Protein AF-0000000084946661 (afdb_homodimer)

Sequence (156 aa):
MVVEMKTRIKEMRLIKNMTQQQLADLVHVSSRTIISIEKEQYNPSLMLAYRIAEVFDTTIEELCCLKENKELEDQKNAMVVEMKTRIKEMRLIKNMTQQQLADLVHVSSRTIISIEKEQYNPSLMLAYRIAEVFDTTIEELCCLKENKELEDQKNA

Structure (mmCIF, N/CA/C/O backbone):
data_AF-0000000084946661-model_v1
#
loop_
_entity.id
_entity.type
_entity.pdbx_description
1 polymer 'DNA-binding helix-turn-helix protein'
#
loop_
_atom_site.group_PDB
_atom_site.id
_atom_site.type_symbol
_atom_site.label_atom_id
_atom_site.label_alt_id
_atom_site.label_comp_id
_atom_site.label_asym_id
_atom_site.label_entity_id
_atom_site.label_seq_id
_atom_site.pdbx_PDB_ins_code
_atom_site.Cartn_x
_atom_site.Cartn_y
_atom_site.Cartn_z
_atom_site.occupancy
_atom_site.B_iso_or_equiv
_atom_site.auth_seq_id
_atom_site.auth_comp_id
_atom_site.auth_asym_id
_atom_site.auth_atom_id
_atom_site.pdbx_PDB_model_num
ATOM 1 N N . MET A 1 1 ? -16.828 5.168 -8.891 1 40.59 1 MET A N 1
ATOM 2 C CA . MET A 1 1 ? -16.234 4.219 -9.836 1 40.59 1 MET A CA 1
ATOM 3 C C . MET A 1 1 ? -15.062 3.48 -9.211 1 40.59 1 MET A C 1
ATOM 5 O O . MET A 1 1 ? -14.227 4.09 -8.539 1 40.59 1 MET A O 1
ATOM 9 N N . VAL A 1 2 ? -15.25 2.184 -8.914 1 49.59 2 VAL A N 1
ATOM 10 C CA . VAL A 1 2 ? -14.289 1.389 -8.156 1 49.59 2 VAL A CA 1
ATOM 11 C C . VAL A 1 2 ? -12.938 1.38 -8.875 1 49.59 2 VAL A C 1
ATOM 13 O O . VAL A 1 2 ? -12.883 1.199 -10.094 1 49.59 2 VAL A O 1
ATOM 16 N N . VAL A 1 3 ? -12 2.186 -8.531 1 62.16 3 VAL A N 1
ATOM 17 C CA . VAL A 1 3 ? -10.742 2.393 -9.227 1 62.16 3 VAL A CA 1
ATOM 18 C C . VAL A 1 3 ? -10 1.063 -9.359 1 62.16 3 VAL A C 1
ATOM 20 O O . VAL A 1 3 ? -9.742 0.387 -8.359 1 62.16 3 VAL A O 1
ATOM 23 N N . GLU A 1 4 ? -10.172 0.485 -10.531 1 80.5 4 GLU A N 1
ATOM 24 C CA . GLU A 1 4 ? -9.375 -0.661 -10.961 1 80.5 4 GLU A CA 1
ATOM 25 C C . GLU A 1 4 ? -7.883 -0.34 -10.938 1 80.5 4 GLU A C 1
ATOM 27 O O . GLU A 1 4 ? -7.461 0.713 -11.414 1 80.5 4 GLU A O 1
ATOM 32 N N . MET A 1 5 ? -7.117 -1.112 -10.188 1 91.25 5 MET A N 1
ATOM 33 C CA . MET A 1 5 ? -5.684 -0.857 -10.102 1 91.25 5 MET A CA 1
ATOM 34 C C . MET A 1 5 ? -4.898 -1.854 -10.945 1 91.25 5 MET A C 1
ATOM 36 O O . MET A 1 5 ? -5.07 -3.066 -10.805 1 91.25 5 MET A O 1
ATOM 40 N N . LYS A 1 6 ? -4.148 -1.312 -11.883 1 95.12 6 LYS A N 1
ATOM 41 C CA . LYS A 1 6 ? -3.229 -2.139 -12.664 1 95.12 6 LYS A CA 1
ATOM 42 C C . LYS A 1 6 ? -2.1 -2.676 -11.789 1 95.12 6 LYS A C 1
ATOM 44 O O . LYS A 1 6 ? -1.567 -1.957 -10.938 1 95.12 6 LYS A O 1
ATOM 49 N N . THR A 1 7 ? -1.782 -3.936 -12 1 97.81 7 THR A N 1
ATOM 50 C CA . THR A 1 7 ? -0.65 -4.523 -11.297 1 97.81 7 THR A CA 1
ATOM 51 C C . THR A 1 7 ? 0.219 -5.336 -12.25 1 97.81 7 THR A C 1
ATOM 53 O O . THR A 1 7 ? -0.174 -5.594 -13.391 1 97.81 7 THR A O 1
ATOM 56 N N . ARG A 1 8 ? 1.415 -5.695 -11.766 1 98 8 ARG A N 1
ATOM 57 C CA . ARG A 1 8 ? 2.342 -6.527 -12.523 1 98 8 ARG A CA 1
ATOM 58 C C . ARG A 1 8 ? 2.43 -7.93 -11.938 1 98 8 ARG A C 1
ATOM 60 O O . ARG A 1 8 ? 3.396 -8.656 -12.18 1 98 8 ARG A O 1
ATOM 67 N N . ILE A 1 9 ? 1.486 -8.297 -11.219 1 98.56 9 ILE A N 1
ATOM 68 C CA . ILE A 1 9 ? 1.523 -9.547 -10.461 1 98.56 9 ILE A CA 1
ATOM 69 C C . ILE A 1 9 ? 1.59 -10.727 -11.422 1 98.56 9 ILE A C 1
ATOM 71 O O . ILE A 1 9 ? 2.424 -11.625 -11.266 1 98.56 9 ILE A O 1
ATOM 75 N N . LYS A 1 10 ? 0.768 -10.719 -12.43 1 98.38 10 LYS A N 1
ATOM 76 C CA . LYS A 1 10 ? 0.747 -11.82 -13.383 1 98.38 10 LYS A CA 1
ATOM 77 C C . LYS A 1 10 ? 2.102 -11.977 -14.07 1 98.38 10 LYS A C 1
ATOM 79 O O . LYS A 1 10 ? 2.65 -13.086 -14.125 1 98.38 10 LYS A O 1
ATOM 84 N N . GLU A 1 11 ? 2.545 -10.914 -14.547 1 98.44 11 GLU A N 1
ATOM 85 C CA . GLU A 1 11 ? 3.828 -10.906 -15.242 1 98.44 11 GLU A CA 1
ATOM 86 C C . GLU A 1 11 ? 4.941 -11.438 -14.344 1 98.44 11 GLU A C 1
ATOM 88 O O . GLU A 1 11 ? 5.723 -12.297 -14.766 1 98.44 11 GLU A O 1
ATOM 93 N N . MET A 1 12 ? 5.062 -11 -13.148 1 98.44 12 MET A N 1
ATOM 94 C CA . MET A 1 12 ? 6.121 -11.375 -12.219 1 98.44 12 MET A CA 1
ATOM 95 C C . MET A 1 12 ? 5.961 -12.82 -11.766 1 98.44 12 MET A C 1
ATOM 97 O O . MET A 1 12 ? 6.953 -13.531 -11.578 1 98.44 12 MET A O 1
ATOM 101 N N . ARG A 1 13 ? 4.727 -13.109 -11.562 1 98.56 13 ARG A N 1
ATOM 102 C CA . ARG A 1 13 ? 4.434 -14.492 -11.188 1 98.56 13 ARG A CA 1
ATOM 103 C C . ARG A 1 13 ? 4.906 -15.461 -12.266 1 98.56 13 ARG A C 1
ATOM 105 O O . ARG A 1 13 ? 5.539 -16.469 -11.969 1 98.56 13 ARG A O 1
ATOM 112 N N . LEU A 1 14 ? 4.637 -15.172 -13.492 1 98.38 14 LEU A N 1
ATOM 113 C CA . LEU A 1 14 ? 5.008 -16.016 -14.625 1 98.38 14 LEU A CA 1
ATOM 114 C C . LEU A 1 14 ? 6.523 -16.062 -14.797 1 98.38 14 LEU A C 1
ATOM 116 O O . LEU A 1 14 ? 7.086 -17.109 -15.125 1 98.38 14 LEU A O 1
ATOM 120 N N . ILE A 1 15 ? 7.219 -15.016 -14.594 1 97.94 15 ILE A N 1
ATOM 121 C CA . ILE A 1 15 ? 8.672 -14.945 -14.672 1 97.94 15 ILE A CA 1
ATOM 122 C C . ILE A 1 15 ? 9.297 -15.906 -13.672 1 97.94 15 ILE A C 1
ATOM 124 O O . ILE A 1 15 ? 10.32 -16.531 -13.953 1 97.94 15 ILE A O 1
ATOM 128 N N . LYS A 1 16 ? 8.68 -16.047 -12.547 1 97.69 16 LYS A N 1
ATOM 129 C CA . LYS A 1 16 ? 9.164 -16.938 -11.5 1 97.69 16 LYS A CA 1
ATOM 130 C C . LYS A 1 16 ? 8.594 -18.344 -11.68 1 97.69 16 LYS A C 1
ATOM 132 O O . LYS A 1 16 ? 8.758 -19.203 -10.805 1 97.69 16 LYS A O 1
ATOM 137 N N . ASN A 1 17 ? 7.816 -18.531 -12.703 1 98.19 17 ASN A N 1
ATOM 138 C CA . ASN A 1 17 ? 7.227 -19.812 -13.055 1 98.19 17 ASN A CA 1
ATOM 139 C C . ASN A 1 17 ? 6.289 -20.328 -11.969 1 98.19 17 ASN A C 1
ATOM 141 O O . ASN A 1 17 ? 6.316 -21.5 -11.617 1 98.19 17 ASN A O 1
ATOM 145 N N . MET A 1 18 ? 5.523 -19.469 -11.445 1 98.31 18 MET A N 1
ATOM 146 C CA . MET A 1 18 ? 4.555 -19.828 -10.414 1 98.31 18 MET A CA 1
ATOM 147 C C . MET A 1 18 ? 3.139 -19.844 -10.977 1 98.31 18 MET A C 1
ATOM 149 O O . MET A 1 18 ? 2.799 -19.031 -11.836 1 98.31 18 MET A O 1
ATOM 153 N N . THR A 1 19 ? 2.357 -20.766 -10.391 1 98.62 19 THR A N 1
ATOM 154 C CA . THR A 1 19 ? 0.921 -20.703 -10.633 1 98.62 19 THR A CA 1
ATOM 155 C C . THR A 1 19 ? 0.247 -19.719 -9.688 1 98.62 19 THR A C 1
ATOM 157 O O . THR A 1 19 ? 0.874 -19.219 -8.75 1 98.62 19 THR A O 1
ATOM 160 N N . GLN A 1 20 ? -0.954 -19.453 -10.016 1 98.69 20 GLN A N 1
ATOM 161 C CA . GLN A 1 20 ? -1.716 -18.578 -9.125 1 98.69 20 GLN A CA 1
ATOM 162 C C . GLN A 1 20 ? -1.865 -19.203 -7.742 1 98.69 20 GLN A C 1
ATOM 164 O O . GLN A 1 20 ? -1.812 -18.5 -6.73 1 98.69 20 GLN A O 1
ATOM 169 N N . GLN A 1 21 ? -2.074 -20.5 -7.68 1 98.75 21 GLN A N 1
ATOM 170 C CA . GLN A 1 21 ? -2.213 -21.219 -6.41 1 98.75 21 GLN A CA 1
ATOM 171 C C . GLN A 1 21 ? -0.918 -21.156 -5.605 1 98.75 21 GLN A C 1
ATOM 173 O O . GLN A 1 21 ? -0.946 -20.953 -4.391 1 98.75 21 GLN A O 1
ATOM 178 N N . GLN A 1 22 ? 0.138 -21.375 -6.285 1 98.75 22 GLN A N 1
ATOM 179 C CA . GLN A 1 22 ? 1.429 -21.328 -5.605 1 98.75 22 GLN A CA 1
ATOM 180 C C . GLN A 1 22 ? 1.677 -19.969 -4.973 1 98.75 22 GLN A C 1
ATOM 182 O O . GLN A 1 22 ? 2.125 -19.875 -3.826 1 98.75 22 GLN A O 1
ATOM 187 N N . LEU A 1 23 ? 1.446 -18.922 -5.707 1 98.81 23 LEU A N 1
ATOM 188 C CA . LEU A 1 23 ? 1.589 -17.578 -5.164 1 98.81 23 LEU A CA 1
ATOM 189 C C . LEU A 1 23 ? 0.635 -17.359 -3.994 1 98.81 23 LEU A C 1
ATOM 191 O O . LEU A 1 23 ? 1.026 -16.812 -2.961 1 98.81 23 LEU A O 1
ATOM 195 N N . ALA A 1 24 ? -0.593 -17.734 -4.172 1 98.75 24 ALA A N 1
ATOM 196 C CA . ALA A 1 24 ? -1.614 -17.594 -3.139 1 98.75 24 ALA A CA 1
ATOM 197 C C . ALA A 1 24 ? -1.174 -18.266 -1.837 1 98.75 24 ALA A C 1
ATOM 199 O O . ALA A 1 24 ? -1.326 -17.688 -0.757 1 98.75 24 ALA A O 1
ATOM 200 N N . ASP A 1 25 ? -0.619 -19.422 -1.972 1 98.44 25 ASP A N 1
ATOM 201 C CA . ASP A 1 25 ? -0.143 -20.172 -0.812 1 98.44 25 ASP A CA 1
ATOM 202 C C . ASP A 1 25 ? 0.975 -19.422 -0.094 1 98.44 25 ASP A C 1
ATOM 204 O O . ASP A 1 25 ? 1.02 -19.391 1.138 1 98.44 25 ASP A O 1
ATOM 208 N N . LEU A 1 26 ? 1.806 -18.828 -0.825 1 97.75 26 LEU A N 1
ATOM 209 C CA . LEU A 1 26 ? 2.955 -18.125 -0.265 1 97.75 26 LEU A CA 1
ATOM 210 C C . LEU A 1 26 ? 2.508 -16.906 0.541 1 97.75 26 LEU A C 1
ATOM 212 O O . LEU A 1 26 ? 3.166 -16.531 1.511 1 97.75 26 LEU A O 1
ATOM 216 N N . VAL A 1 27 ? 1.441 -16.328 0.112 1 97.69 27 VAL A N 1
ATOM 217 C CA . VAL A 1 27 ? 1.038 -15.094 0.771 1 97.69 27 VAL A CA 1
ATOM 218 C C . VAL A 1 27 ? -0.232 -15.328 1.584 1 97.69 27 VAL A C 1
ATOM 220 O O . VAL A 1 27 ? -0.893 -14.375 2.008 1 97.69 27 VAL A O 1
ATOM 223 N N . HIS A 1 28 ? -0.71 -16.531 1.711 1 96.19 28 HIS A N 1
ATOM 224 C CA . HIS A 1 28 ? -1.749 -17 2.619 1 96.19 28 HIS A CA 1
ATOM 225 C C . HIS A 1 28 ? -3.113 -16.438 2.234 1 96.19 28 HIS A C 1
ATOM 227 O O . HIS A 1 28 ? -3.838 -15.906 3.084 1 96.19 28 HIS A O 1
ATOM 233 N N . VAL A 1 29 ? -3.396 -16.516 1.04 1 97.69 29 VAL A N 1
ATOM 234 C CA . VAL A 1 29 ? -4.73 -16.172 0.554 1 97.69 29 VAL A CA 1
ATOM 235 C C . VAL A 1 29 ? -5.23 -17.266 -0.395 1 97.69 29 VAL A C 1
ATOM 237 O O . VAL A 1 29 ? -4.52 -18.234 -0.663 1 97.69 29 VAL A O 1
ATOM 240 N N . SER A 1 30 ? -6.449 -17.031 -0.796 1 98.25 30 SER A N 1
ATOM 241 C CA . SER A 1 30 ? -6.996 -17.969 -1.778 1 98.25 30 SER A CA 1
ATOM 242 C C . SER A 1 30 ? -6.504 -17.641 -3.184 1 98.25 30 SER A C 1
ATOM 244 O O . SER A 1 30 ? -6.195 -16.484 -3.488 1 98.25 30 SER A O 1
ATOM 246 N N . SER A 1 31 ? -6.406 -18.688 -4.023 1 98.38 31 SER A N 1
ATOM 247 C CA . SER A 1 31 ? -6.051 -18.453 -5.422 1 98.38 31 SER A CA 1
ATOM 248 C C . SER A 1 31 ? -7.004 -17.469 -6.082 1 98.38 31 SER A C 1
ATOM 250 O O . SER A 1 31 ? -6.598 -16.688 -6.941 1 98.38 31 SER A O 1
ATOM 252 N N . ARG A 1 32 ? -8.203 -17.484 -5.648 1 98.44 32 ARG A N 1
ATOM 253 C CA . ARG A 1 32 ? -9.203 -16.578 -6.195 1 98.44 32 ARG A CA 1
ATOM 254 C C . ARG A 1 32 ? -8.812 -15.125 -5.953 1 98.44 32 ARG A C 1
ATOM 256 O O . ARG A 1 32 ? -9.031 -14.266 -6.809 1 98.44 32 ARG A O 1
ATOM 263 N N . THR A 1 33 ? -8.297 -14.844 -4.855 1 97.94 33 THR A N 1
ATOM 264 C CA . THR A 1 33 ? -7.84 -13.5 -4.523 1 97.94 33 THR A CA 1
ATOM 265 C C . THR A 1 33 ? -6.777 -13.031 -5.516 1 97.94 33 THR A C 1
ATOM 267 O O . THR A 1 33 ? -6.855 -11.914 -6.039 1 97.94 33 THR A O 1
ATOM 270 N N . ILE A 1 34 ? -5.809 -13.898 -5.805 1 98.5 34 ILE A N 1
ATOM 271 C CA . ILE A 1 34 ? -4.75 -13.586 -6.754 1 98.5 34 ILE A CA 1
ATOM 272 C C . ILE A 1 34 ? -5.348 -13.367 -8.141 1 98.5 34 ILE A C 1
ATOM 274 O O . ILE A 1 34 ? -5.016 -12.391 -8.82 1 98.5 34 ILE A O 1
ATOM 278 N N . ILE A 1 35 ? -6.262 -14.242 -8.492 1 98.25 35 ILE A N 1
ATOM 279 C CA . ILE A 1 35 ? -6.918 -14.156 -9.789 1 98.25 35 ILE A CA 1
ATOM 280 C C . ILE A 1 35 ? -7.652 -12.828 -9.922 1 98.25 35 ILE A C 1
ATOM 282 O O . ILE A 1 35 ? -7.496 -12.117 -10.914 1 98.25 35 ILE A O 1
ATOM 286 N N . SER A 1 36 ? -8.406 -12.508 -8.93 1 97.5 36 SER A N 1
ATOM 287 C CA . SER A 1 36 ? -9.203 -11.289 -8.945 1 97.5 36 SER A CA 1
ATOM 288 C C . SER A 1 36 ? -8.32 -10.047 -9.047 1 97.5 36 SER A C 1
ATOM 290 O O . SER A 1 36 ? -8.664 -9.086 -9.734 1 97.5 36 SER A O 1
ATOM 292 N N . ILE A 1 37 ? -7.234 -10.016 -8.422 1 97.25 37 ILE A N 1
ATOM 293 C CA . ILE A 1 37 ? -6.305 -8.891 -8.461 1 97.25 37 ILE A CA 1
ATOM 294 C C . ILE A 1 37 ? -5.664 -8.789 -9.844 1 97.25 37 ILE A C 1
ATOM 296 O O . ILE A 1 37 ? -5.578 -7.703 -10.414 1 97.25 37 ILE A O 1
ATOM 300 N N . GLU A 1 38 ? -5.289 -9.945 -10.398 1 97.69 38 GLU A N 1
ATOM 301 C CA . GLU A 1 38 ? -4.652 -9.977 -11.711 1 97.69 38 GLU A CA 1
ATOM 302 C C . GLU A 1 38 ? -5.617 -9.523 -12.805 1 97.69 38 GLU A C 1
ATOM 304 O O . GLU A 1 38 ? -5.199 -8.969 -13.82 1 97.69 38 GLU A O 1
ATOM 309 N N . LYS A 1 39 ? -6.836 -9.703 -12.523 1 96.19 39 LYS A N 1
ATOM 310 C CA . LYS A 1 39 ? -7.867 -9.32 -13.477 1 96.19 39 LYS A CA 1
ATOM 311 C C . LYS A 1 39 ? -8.391 -7.914 -13.195 1 96.19 39 LYS A C 1
ATOM 313 O O . LYS A 1 39 ? -9.367 -7.473 -13.805 1 96.19 39 LYS A O 1
ATOM 318 N N . GLU A 1 40 ? -7.875 -7.25 -12.242 1 94.19 40 GLU A N 1
ATOM 319 C CA . GLU A 1 40 ? -8.242 -5.887 -11.867 1 94.19 40 GLU A CA 1
ATOM 320 C C . GLU A 1 40 ? -9.688 -5.82 -11.375 1 94.19 40 GLU A C 1
ATOM 322 O O . GLU A 1 40 ? -10.375 -4.828 -11.609 1 94.19 40 GLU A O 1
ATOM 327 N N . GLN A 1 41 ? -10.047 -6.871 -10.75 1 93.88 41 GLN A N 1
ATOM 328 C CA . GLN A 1 41 ? -11.391 -6.926 -10.18 1 93.88 41 GLN A CA 1
ATOM 329 C C . GLN A 1 41 ? -11.383 -6.535 -8.711 1 93.88 41 GLN A C 1
ATOM 331 O O . GLN A 1 41 ? -12.422 -6.172 -8.148 1 93.88 41 GLN A O 1
ATOM 336 N N . TYR A 1 42 ? -10.211 -6.645 -8.086 1 91.94 42 TYR A N 1
ATOM 337 C CA . TYR A 1 42 ? -9.969 -6.301 -6.691 1 91.94 42 TYR A CA 1
ATOM 338 C C . TYR A 1 42 ? -8.625 -5.613 -6.52 1 91.94 42 TYR A C 1
ATOM 340 O O . TYR A 1 42 ? -7.637 -6 -7.152 1 91.94 42 TYR A O 1
ATOM 348 N N . ASN A 1 43 ? -8.695 -4.637 -5.723 1 93.94 43 ASN A N 1
ATOM 349 C CA . ASN A 1 43 ? -7.418 -4.016 -5.371 1 93.94 43 ASN A CA 1
ATOM 350 C C . ASN A 1 43 ? -6.801 -4.668 -4.137 1 93.94 43 ASN A C 1
ATOM 352 O O . ASN A 1 43 ? -7.5 -4.934 -3.154 1 93.94 43 ASN A O 1
ATOM 356 N N . PRO A 1 44 ? -5.555 -4.922 -4.23 1 96.38 44 PRO A N 1
ATOM 357 C CA . PRO A 1 44 ? -4.953 -5.473 -3.016 1 96.38 44 PRO A CA 1
ATOM 358 C C . PRO A 1 44 ? -4.918 -4.473 -1.864 1 96.38 44 PRO A C 1
ATOM 360 O O . PRO A 1 44 ? -4.805 -3.266 -2.096 1 96.38 44 PRO A O 1
ATOM 363 N N . SER A 1 45 ? -5.059 -5.047 -0.688 1 93.62 45 SER A N 1
ATOM 364 C CA . SER A 1 45 ? -4.77 -4.227 0.483 1 93.62 45 SER A CA 1
ATOM 365 C C . SER A 1 45 ? -3.289 -3.867 0.558 1 93.62 45 SER A C 1
ATOM 367 O O . SER A 1 45 ? -2.471 -4.438 -0.166 1 93.62 45 SER A O 1
ATOM 369 N N . LEU A 1 46 ? -3.006 -2.961 1.4 1 95.94 46 LEU A N 1
ATOM 370 C CA . LEU A 1 46 ? -1.624 -2.541 1.605 1 95.94 46 LEU A CA 1
ATOM 371 C C . LEU A 1 46 ? -0.759 -3.715 2.051 1 95.94 46 LEU A C 1
ATOM 373 O O . LEU A 1 46 ? 0.328 -3.932 1.51 1 95.94 46 LEU A O 1
ATOM 377 N N . MET A 1 47 ? -1.221 -4.488 2.969 1 95.69 47 MET A N 1
ATOM 378 C CA . MET A 1 47 ? -0.429 -5.582 3.523 1 95.69 47 MET A CA 1
ATOM 379 C C . MET A 1 47 ? -0.273 -6.711 2.51 1 95.69 47 MET A C 1
ATOM 381 O O . MET A 1 47 ? 0.799 -7.309 2.398 1 95.69 47 MET A O 1
ATOM 385 N N . LEU A 1 48 ? -1.338 -6.992 1.811 1 96.69 48 LEU A N 1
ATOM 386 C CA . LEU A 1 48 ? -1.236 -8.039 0.8 1 96.69 48 LEU A CA 1
ATOM 387 C C . LEU A 1 48 ? -0.262 -7.641 -0.302 1 96.69 48 LEU A C 1
ATOM 389 O O . LEU A 1 48 ? 0.567 -8.445 -0.728 1 96.69 48 LEU A O 1
ATOM 393 N N . ALA A 1 49 ? -0.388 -6.402 -0.713 1 97.94 49 ALA A N 1
ATOM 394 C CA . ALA A 1 49 ? 0.549 -5.883 -1.706 1 97.94 49 ALA A CA 1
ATOM 395 C C . ALA A 1 49 ? 1.99 -6.016 -1.223 1 97.94 49 ALA A C 1
ATOM 397 O O . ALA A 1 49 ? 2.879 -6.391 -1.994 1 97.94 49 ALA A O 1
ATOM 398 N N . TYR A 1 50 ? 2.156 -5.781 -0.025 1 98.06 50 TYR A N 1
ATOM 399 C CA . TYR A 1 50 ? 3.498 -5.867 0.542 1 98.06 50 TYR A CA 1
ATOM 400 C C . TYR A 1 50 ? 3.998 -7.305 0.546 1 98.06 50 TYR A C 1
ATOM 402 O O . TYR A 1 50 ? 5.141 -7.574 0.161 1 98.06 50 TYR A O 1
ATOM 410 N N . ARG A 1 51 ? 3.205 -8.211 0.968 1 98.06 51 ARG A N 1
ATOM 411 C CA . ARG A 1 51 ? 3.584 -9.617 0.995 1 98.06 51 ARG A CA 1
ATOM 412 C C . ARG A 1 51 ? 3.947 -10.117 -0.401 1 98.06 51 ARG A C 1
ATOM 414 O O . ARG A 1 51 ? 4.938 -10.828 -0.574 1 98.06 51 ARG A O 1
ATOM 421 N N . ILE A 1 52 ? 3.129 -9.703 -1.361 1 98.56 52 ILE A N 1
ATOM 422 C CA . ILE A 1 52 ? 3.387 -10.133 -2.732 1 98.56 52 ILE A CA 1
ATOM 423 C C . ILE A 1 52 ? 4.68 -9.5 -3.238 1 98.56 52 ILE A C 1
ATOM 425 O O . ILE A 1 52 ? 5.488 -10.156 -3.895 1 98.56 52 ILE A O 1
ATOM 429 N N . ALA A 1 53 ? 4.867 -8.258 -2.947 1 98.5 53 ALA A N 1
ATOM 430 C CA . ALA A 1 53 ? 6.09 -7.559 -3.348 1 98.5 53 ALA A CA 1
ATOM 431 C C . ALA A 1 53 ? 7.328 -8.266 -2.814 1 98.5 53 ALA A C 1
ATOM 433 O O . ALA A 1 53 ? 8.336 -8.375 -3.514 1 98.5 53 ALA A O 1
ATOM 434 N N . GLU A 1 54 ? 7.273 -8.734 -1.645 1 97.75 54 GLU A N 1
ATOM 435 C CA . GLU A 1 54 ? 8.391 -9.445 -1.04 1 97.75 54 GLU A CA 1
ATOM 436 C C . GLU A 1 54 ? 8.695 -10.734 -1.798 1 97.75 54 GLU A C 1
ATOM 438 O O . GLU A 1 54 ? 9.859 -11.086 -1.998 1 97.75 54 GLU A O 1
ATOM 443 N N . VAL A 1 55 ? 7.652 -11.406 -2.152 1 98.25 55 VAL A N 1
ATOM 444 C CA . VAL A 1 55 ? 7.82 -12.656 -2.887 1 98.25 55 VAL A CA 1
ATOM 445 C C . VAL A 1 55 ? 8.617 -12.398 -4.16 1 98.25 55 VAL A C 1
ATOM 447 O O . VAL A 1 55 ? 9.461 -13.219 -4.547 1 98.25 55 VAL A O 1
ATOM 450 N N . PHE A 1 56 ? 8.383 -11.25 -4.758 1 98.31 56 PHE A N 1
ATOM 451 C CA . PHE A 1 56 ? 9 -10.961 -6.047 1 98.31 56 PHE A CA 1
ATOM 452 C C . PHE A 1 56 ? 10.203 -10.047 -5.883 1 98.31 56 PHE A C 1
ATOM 454 O O . PHE A 1 56 ? 10.797 -9.602 -6.867 1 98.31 56 PHE A O 1
ATOM 461 N N . ASP A 1 57 ? 10.594 -9.719 -4.684 1 97.31 57 ASP A N 1
ATOM 462 C CA . ASP A 1 57 ? 11.727 -8.859 -4.367 1 97.31 57 ASP A CA 1
ATOM 463 C C . ASP A 1 57 ? 11.609 -7.512 -5.074 1 97.31 57 ASP A C 1
ATOM 465 O O . ASP A 1 57 ? 12.531 -7.094 -5.777 1 97.31 57 ASP A O 1
ATOM 469 N N . THR A 1 58 ? 10.516 -6.836 -4.945 1 97.12 58 THR A N 1
ATOM 470 C CA . THR A 1 58 ? 10.227 -5.543 -5.559 1 97.12 58 THR A CA 1
ATOM 471 C C . THR A 1 58 ? 9.484 -4.637 -4.582 1 97.12 58 THR A C 1
ATOM 473 O O . THR A 1 58 ? 9.297 -4.992 -3.418 1 97.12 58 THR A O 1
ATOM 476 N N . THR A 1 59 ? 9.195 -3.428 -4.988 1 96.56 59 THR A N 1
ATOM 477 C CA . THR A 1 59 ? 8.453 -2.484 -4.156 1 96.56 59 THR A CA 1
ATOM 478 C C . THR A 1 59 ? 6.965 -2.508 -4.504 1 96.56 59 THR A C 1
ATOM 480 O O . THR A 1 59 ? 6.582 -2.971 -5.582 1 96.56 59 THR A O 1
ATOM 483 N N . ILE A 1 60 ? 6.156 -2.053 -3.578 1 97.62 60 ILE A N 1
ATOM 484 C CA . ILE A 1 60 ? 4.727 -1.935 -3.848 1 97.62 60 ILE A CA 1
ATOM 485 C C . ILE A 1 60 ? 4.504 -1.019 -5.051 1 97.62 60 ILE A C 1
ATOM 487 O O . ILE A 1 60 ? 3.629 -1.275 -5.879 1 97.62 60 ILE A O 1
ATOM 491 N N . GLU A 1 61 ? 5.27 0.026 -5.102 1 96.62 61 GLU A N 1
ATOM 492 C CA . GLU A 1 61 ? 5.145 1.005 -6.176 1 96.62 61 GLU A CA 1
ATOM 493 C C . GLU A 1 61 ? 5.297 0.346 -7.543 1 96.62 61 GLU A C 1
ATOM 495 O O . GLU A 1 61 ? 4.516 0.614 -8.461 1 96.62 61 GLU A O 1
ATOM 500 N N . GLU A 1 62 ? 6.277 -0.48 -7.668 1 96.31 62 GLU A N 1
ATOM 501 C CA . GLU A 1 62 ? 6.543 -1.183 -8.922 1 96.31 62 GLU A CA 1
ATOM 502 C C . GLU A 1 62 ? 5.496 -2.266 -9.172 1 96.31 62 GLU A C 1
ATOM 504 O O . GLU A 1 62 ? 4.977 -2.381 -10.289 1 96.31 62 GLU A O 1
ATOM 509 N N . LEU A 1 63 ? 5.16 -3.02 -8.195 1 98 63 LEU A N 1
ATOM 510 C CA . LEU A 1 63 ? 4.223 -4.133 -8.297 1 98 63 LEU A CA 1
ATOM 511 C C . LEU A 1 63 ? 2.838 -3.641 -8.703 1 98 63 LEU A C 1
ATOM 513 O O . LEU A 1 63 ? 2.164 -4.27 -9.523 1 98 63 LEU A O 1
ATOM 517 N N . CYS A 1 64 ? 2.479 -2.459 -8.141 1 97.81 64 CYS A N 1
ATOM 518 C CA . CYS A 1 64 ? 1.112 -1.974 -8.312 1 97.81 64 CYS A CA 1
ATOM 519 C C . CYS A 1 64 ? 1.073 -0.761 -9.234 1 97.81 64 CYS A C 1
ATOM 521 O O . CYS A 1 64 ? 0.081 -0.031 -9.266 1 97.81 64 CYS A O 1
ATOM 523 N N . CYS A 1 65 ? 2.092 -0.523 -9.867 1 96.81 65 CYS A N 1
ATOM 524 C CA . CYS A 1 65 ? 2.119 0.572 -10.828 1 96.81 65 CYS A CA 1
ATOM 525 C C . CYS A 1 65 ? 1.483 1.828 -10.242 1 96.81 65 CYS A C 1
ATOM 527 O O . CYS A 1 65 ? 0.587 2.416 -10.852 1 96.81 65 CYS A O 1
ATOM 529 N N . LEU A 1 66 ? 1.922 2.246 -9.148 1 96.56 66 LEU A N 1
ATOM 530 C CA . LEU A 1 66 ? 1.203 3.26 -8.383 1 96.56 66 LEU A CA 1
ATOM 531 C C . LEU A 1 66 ? 1.271 4.617 -9.078 1 96.56 66 LEU A C 1
ATOM 533 O O . LEU A 1 66 ? 0.311 5.387 -9.031 1 96.56 66 LEU A O 1
ATOM 537 N N . LYS A 1 67 ? 2.357 4.887 -9.734 1 95.56 67 LYS A N 1
ATOM 538 C CA . LYS A 1 67 ? 2.471 6.145 -10.461 1 95.56 67 LYS A CA 1
ATOM 539 C C . LYS A 1 67 ? 1.419 6.242 -11.562 1 95.56 67 LYS A C 1
ATOM 541 O O . LYS A 1 67 ? 0.716 7.25 -11.664 1 95.56 67 LYS A O 1
ATOM 546 N N . GLU A 1 68 ? 1.36 5.266 -12.32 1 95.06 68 GLU A N 1
ATOM 547 C CA . GLU A 1 68 ? 0.398 5.219 -13.422 1 95.06 68 GLU A CA 1
ATOM 548 C C . GLU A 1 68 ? -1.035 5.246 -12.898 1 95.06 68 GLU A C 1
ATOM 550 O O . GLU A 1 68 ? -1.892 5.938 -13.453 1 95.06 68 GLU A O 1
ATOM 555 N N . ASN A 1 69 ? -1.304 4.469 -11.898 1 94.75 69 ASN A N 1
ATOM 556 C CA . ASN A 1 69 ? -2.652 4.414 -11.344 1 94.75 69 ASN A CA 1
ATOM 557 C C . ASN A 1 69 ? -3.064 5.758 -10.75 1 94.75 69 ASN A C 1
ATOM 559 O O . ASN A 1 69 ? -4.234 6.145 -10.82 1 94.75 69 ASN A O 1
ATOM 563 N N . LYS A 1 70 ? -2.127 6.379 -10.125 1 93.56 70 LYS A N 1
ATOM 564 C CA . LYS A 1 70 ? -2.414 7.703 -9.586 1 93.56 70 LYS A CA 1
ATOM 565 C C . LYS A 1 70 ? -2.799 8.68 -10.688 1 93.56 70 LYS A C 1
ATOM 567 O O . LYS A 1 70 ? -3.754 9.445 -10.547 1 93.56 70 LYS A O 1
ATOM 572 N N . GLU A 1 71 ? -2.064 8.727 -11.758 1 93.62 71 GLU A N 1
ATOM 573 C CA . GLU A 1 71 ? -2.344 9.609 -12.883 1 93.62 71 GLU A CA 1
ATOM 574 C C . GLU A 1 71 ? -3.729 9.336 -13.469 1 93.62 71 GLU A C 1
ATOM 576 O O . GLU A 1 71 ? -4.453 10.273 -13.82 1 93.62 71 GLU A O 1
ATOM 581 N N . LEU A 1 72 ? -4.008 8.133 -13.578 1 90.62 72 LEU A N 1
ATOM 582 C CA . LEU A 1 72 ? -5.316 7.738 -14.086 1 90.62 72 LEU A CA 1
ATOM 583 C C . LEU A 1 72 ? -6.43 8.227 -13.164 1 90.62 72 LEU A C 1
ATOM 585 O O . LEU A 1 72 ? -7.449 8.742 -13.633 1 90.62 72 LEU A O 1
ATOM 589 N N . GLU A 1 73 ? -6.227 8.016 -11.922 1 89.06 73 GLU A N 1
ATOM 590 C CA . GLU A 1 73 ? -7.211 8.469 -10.945 1 89.06 73 GLU A CA 1
ATOM 591 C C . GLU A 1 73 ? -7.355 9.992 -10.969 1 89.06 73 GLU A C 1
ATOM 593 O O . GLU A 1 73 ? -8.469 10.516 -10.891 1 89.06 73 GLU A O 1
ATOM 598 N N . ASP A 1 74 ? -6.285 10.688 -11.078 1 90.44 74 ASP A N 1
ATOM 599 C CA . ASP A 1 74 ? -6.305 12.148 -11.086 1 90.44 74 ASP A CA 1
ATOM 600 C C . ASP A 1 74 ? -6.996 12.68 -12.336 1 90.44 74 ASP A C 1
ATOM 602 O O . ASP A 1 74 ? -7.652 13.727 -12.289 1 90.44 74 ASP A O 1
ATOM 606 N N . GLN A 1 75 ? -6.805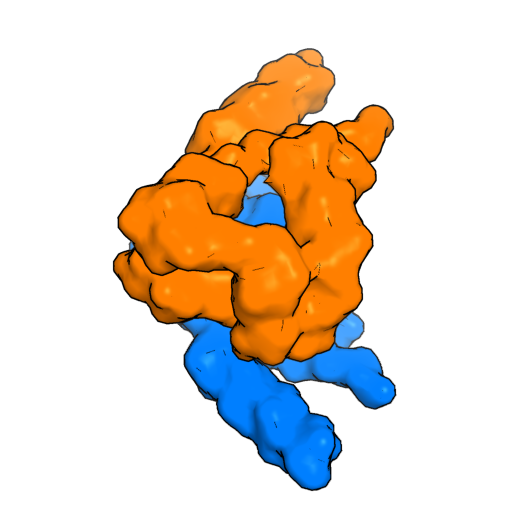 12.008 -13.383 1 89.56 75 GLN A N 1
ATOM 607 C CA . GLN A 1 75 ? -7.465 12.391 -14.625 1 89.56 75 GLN A CA 1
ATOM 608 C C . GLN A 1 75 ? -8.977 12.195 -14.531 1 89.56 75 GLN A C 1
ATOM 610 O O . GLN A 1 75 ? -9.75 13.016 -15.031 1 89.56 75 GLN A O 1
ATOM 615 N N . LYS A 1 76 ? -9.359 11.18 -13.898 1 86 76 LYS A N 1
ATOM 616 C CA . LYS A 1 76 ? -10.781 10.875 -13.734 1 86 76 LYS A CA 1
ATOM 617 C C . LYS A 1 76 ? -11.453 11.875 -12.797 1 86 76 LYS A C 1
ATOM 619 O O . LYS A 1 76 ? -12.633 12.188 -12.953 1 86 76 LYS A O 1
ATOM 624 N N . ASN A 1 77 ? -10.688 12.398 -11.812 1 78.88 77 ASN A N 1
ATOM 625 C CA . ASN A 1 77 ? -11.242 13.312 -10.812 1 78.88 77 ASN A CA 1
ATOM 626 C C . ASN A 1 77 ? -11.117 14.766 -11.258 1 78.88 77 ASN A C 1
ATOM 628 O O . ASN A 1 77 ? -11.656 15.664 -10.609 1 78.88 77 ASN A O 1
ATOM 632 N N . ALA A 1 78 ? -10.375 14.992 -12.32 1 74.88 78 ALA A N 1
ATOM 633 C CA . ALA A 1 78 ? -10.32 16.328 -12.914 1 74.88 78 ALA A CA 1
ATOM 634 C C . ALA A 1 78 ? -11.586 16.609 -13.719 1 74.88 78 ALA A C 1
ATOM 636 O O . ALA A 1 78 ? -12.195 15.703 -14.281 1 74.88 78 ALA A O 1
ATOM 637 N N . MET B 1 1 ? -9.422 -8.922 14.742 1 40.47 1 MET B N 1
ATOM 638 C CA . MET B 1 1 ? -8.727 -7.828 15.414 1 40.47 1 MET B CA 1
ATOM 639 C C . MET B 1 1 ? -8.164 -6.836 14.406 1 40.47 1 MET B C 1
ATOM 641 O O . MET B 1 1 ? -7.59 -7.238 13.391 1 40.47 1 MET B O 1
ATOM 645 N N . VAL B 1 2 ? -8.781 -5.633 14.328 1 49.91 2 VAL B N 1
ATOM 646 C CA . VAL B 1 2 ? -8.484 -4.637 13.305 1 49.91 2 VAL B CA 1
ATOM 647 C C . VAL B 1 2 ? -7.004 -4.277 13.344 1 49.91 2 VAL B C 1
ATOM 649 O O . VAL B 1 2 ? -6.438 -4.066 14.414 1 49.91 2 VAL B O 1
ATOM 652 N N . VAL B 1 3 ? -6.18 -4.84 12.547 1 62.28 3 VAL B N 1
ATOM 653 C CA . VAL B 1 3 ? -4.727 -4.695 12.586 1 62.28 3 VAL B CA 1
ATOM 654 C C . VAL B 1 3 ? -4.352 -3.215 12.508 1 62.28 3 VAL B C 1
ATOM 656 O O . VAL B 1 3 ? -4.766 -2.512 11.578 1 62.28 3 VAL B O 1
ATOM 659 N N . GLU B 1 4 ? -4.094 -2.658 13.68 1 80.31 4 GLU B N 1
ATOM 660 C CA . GLU B 1 4 ? -3.492 -1.336 13.828 1 80.31 4 GLU B CA 1
ATOM 661 C C . GLU B 1 4 ? -2.145 -1.261 13.117 1 80.31 4 GLU B C 1
ATOM 663 O O . GLU B 1 4 ? -1.309 -2.156 13.258 1 80.31 4 GLU B O 1
ATOM 668 N N . MET B 1 5 ? -2.02 -0.348 12.172 1 91.56 5 MET B N 1
ATOM 669 C CA . MET B 1 5 ? -0.759 -0.223 11.445 1 91.56 5 MET B CA 1
ATOM 670 C C . MET B 1 5 ? 0.028 0.992 11.922 1 91.56 5 MET B C 1
ATOM 672 O O . MET B 1 5 ? -0.494 2.107 11.945 1 91.56 5 MET B O 1
ATOM 676 N N . LYS B 1 6 ? 1.228 0.734 12.414 1 95.25 6 LYS B N 1
ATOM 677 C CA . LYS B 1 6 ? 2.143 1.816 12.766 1 95.25 6 LYS B CA 1
ATOM 678 C C . LYS B 1 6 ? 2.596 2.576 11.523 1 95.25 6 LYS B C 1
ATOM 680 O O . LYS B 1 6 ? 2.875 1.972 10.484 1 95.25 6 LYS B O 1
ATOM 685 N N . THR B 1 7 ? 2.627 3.879 11.656 1 97.88 7 THR B N 1
ATOM 686 C CA . THR B 1 7 ? 3.139 4.699 10.57 1 97.88 7 THR B CA 1
ATOM 687 C C . THR B 1 7 ? 4.086 5.773 11.102 1 97.88 7 THR B C 1
ATOM 689 O O . THR B 1 7 ? 4.176 5.988 12.312 1 97.88 7 THR B O 1
ATOM 692 N N . ARG B 1 8 ? 4.812 6.406 10.164 1 98 8 ARG B N 1
ATOM 693 C CA . ARG B 1 8 ? 5.723 7.5 10.5 1 98 8 ARG B CA 1
ATOM 694 C C . ARG B 1 8 ? 5.172 8.836 10.016 1 98 8 ARG B C 1
ATOM 696 O O . ARG B 1 8 ? 5.918 9.805 9.867 1 98 8 ARG B O 1
ATOM 703 N N . ILE B 1 9 ? 3.949 8.891 9.797 1 98.56 9 ILE B N 1
ATOM 704 C CA . ILE B 1 9 ? 3.324 10.055 9.188 1 98.56 9 ILE B CA 1
ATOM 705 C C . ILE B 1 9 ? 3.49 11.273 10.094 1 98.56 9 ILE B C 1
ATOM 707 O O . ILE B 1 9 ? 3.898 12.344 9.641 1 98.56 9 ILE B O 1
ATOM 711 N N . LYS B 1 10 ? 3.219 11.109 11.352 1 98.38 10 LYS B N 1
ATOM 712 C CA . LYS B 1 10 ? 3.326 12.227 12.281 1 98.38 10 LYS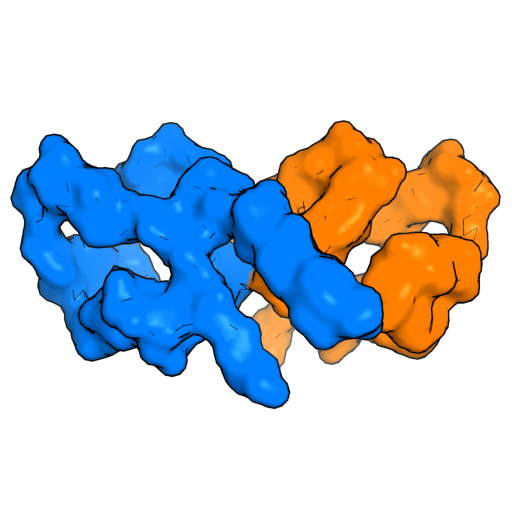 B CA 1
ATOM 713 C C . LYS B 1 10 ? 4.75 12.781 12.32 1 98.38 10 LYS B C 1
ATOM 715 O O . LYS B 1 10 ? 4.953 13.984 12.203 1 98.38 10 LYS B O 1
ATOM 720 N N . GLU B 1 11 ? 5.629 11.906 12.5 1 98.44 11 GLU B N 1
ATOM 721 C CA . GLU B 1 11 ? 7.039 12.281 12.562 1 98.44 11 GLU B CA 1
ATOM 722 C C . GLU B 1 11 ? 7.465 13.031 11.305 1 98.44 11 GLU B C 1
ATOM 724 O O . GLU B 1 11 ? 8.094 14.094 11.398 1 98.44 11 GLU B O 1
ATOM 729 N N . MET B 1 12 ? 7.16 12.57 10.156 1 98.44 12 MET B N 1
ATOM 730 C CA . MET B 1 12 ? 7.566 13.156 8.883 1 98.44 12 MET B CA 1
ATOM 731 C C . MET B 1 12 ? 6.848 14.477 8.633 1 98.44 12 MET B C 1
ATOM 733 O O . MET B 1 12 ? 7.434 15.414 8.086 1 98.44 12 MET B O 1
ATOM 737 N N . ARG B 1 13 ? 5.609 14.414 9 1 98.56 13 ARG B N 1
ATOM 738 C CA . ARG B 1 13 ? 4.828 15.641 8.883 1 98.56 13 ARG B CA 1
ATOM 739 C C . ARG B 1 13 ? 5.449 16.766 9.703 1 98.56 13 ARG B C 1
ATOM 741 O O . ARG B 1 13 ? 5.594 17.891 9.227 1 98.56 13 ARG B O 1
ATOM 748 N N . LEU B 1 14 ? 5.84 16.5 10.898 1 98.38 14 LEU B N 1
ATOM 749 C CA . LEU B 1 14 ? 6.43 17.469 11.805 1 98.38 14 LEU B CA 1
ATOM 750 C C . LEU B 1 14 ? 7.793 17.922 11.305 1 98.38 14 LEU B C 1
ATOM 752 O O . LEU B 1 14 ? 8.141 19.109 11.422 1 98.38 14 LEU B O 1
ATOM 756 N N . ILE B 1 15 ? 8.578 17.094 10.758 1 97.94 15 ILE B N 1
ATOM 757 C CA . ILE B 1 15 ? 9.891 17.406 10.195 1 97.94 15 ILE B CA 1
ATOM 758 C C . ILE B 1 15 ? 9.734 18.438 9.086 1 97.94 15 ILE B C 1
ATOM 760 O O . ILE B 1 15 ? 10.57 19.328 8.938 1 97.94 15 ILE B O 1
ATOM 764 N N . LYS B 1 16 ? 8.672 18.344 8.352 1 97.69 16 LYS B N 1
ATOM 765 C CA . LYS B 1 16 ? 8.398 19.266 7.258 1 97.69 16 LYS B CA 1
ATOM 766 C C . LYS B 1 16 ? 7.609 20.484 7.75 1 97.69 16 LYS B C 1
ATOM 768 O O . LYS B 1 16 ? 7.16 21.297 6.949 1 97.69 16 LYS B O 1
ATOM 773 N N . ASN B 1 17 ? 7.348 20.516 9.008 1 98.19 17 ASN B N 1
ATOM 774 C CA . ASN B 1 17 ? 6.652 21.625 9.664 1 98.19 17 ASN B CA 1
ATOM 775 C C . ASN B 1 17 ? 5.238 21.797 9.125 1 98.19 17 ASN B C 1
ATOM 777 O O . ASN B 1 17 ? 4.801 22.922 8.867 1 98.19 17 ASN B O 1
ATOM 781 N N . MET B 1 18 ? 4.57 20.75 8.945 1 98.31 18 MET B N 1
ATOM 782 C CA . MET B 1 18 ? 3.193 20.766 8.453 1 98.31 18 MET B CA 1
ATOM 783 C C . MET B 1 18 ? 2.211 20.453 9.57 1 98.31 18 MET B C 1
ATOM 785 O O . MET B 1 18 ? 2.504 19.625 10.445 1 98.31 18 MET B O 1
ATOM 789 N N . THR B 1 19 ? 1.052 21.094 9.438 1 98.56 19 THR B N 1
ATOM 790 C CA . THR B 1 19 ? -0.07 20.688 10.273 1 98.56 19 THR B CA 1
ATOM 791 C C . THR B 1 19 ? -0.799 19.5 9.656 1 98.56 19 THR B C 1
ATOM 793 O O . THR B 1 19 ? -0.539 19.125 8.508 1 98.56 19 THR B O 1
ATOM 796 N N . GLN B 1 20 ? -1.624 18.938 10.461 1 98.69 20 GLN B N 1
ATOM 797 C CA . GLN B 1 20 ? -2.434 17.844 9.938 1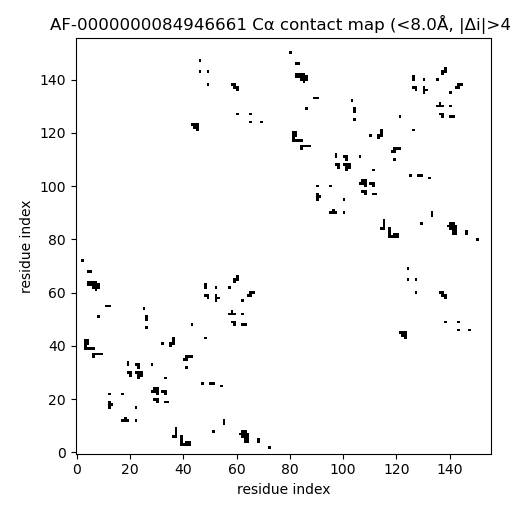 98.69 20 GLN B CA 1
ATOM 798 C C . GLN B 1 20 ? -3.328 18.312 8.797 1 98.69 20 GLN B C 1
ATOM 800 O O . GLN B 1 20 ? -3.533 17.594 7.82 1 98.69 20 GLN B O 1
ATOM 805 N N . GLN B 1 21 ? -3.877 19.5 8.898 1 98.69 21 GLN B N 1
ATOM 806 C CA . GLN B 1 21 ? -4.734 20.078 7.867 1 98.69 21 GLN B CA 1
ATOM 807 C C . GLN B 1 21 ? -3.955 20.312 6.574 1 98.69 21 GLN B C 1
ATOM 809 O O . GLN B 1 21 ? -4.449 20.031 5.484 1 98.69 21 GLN B O 1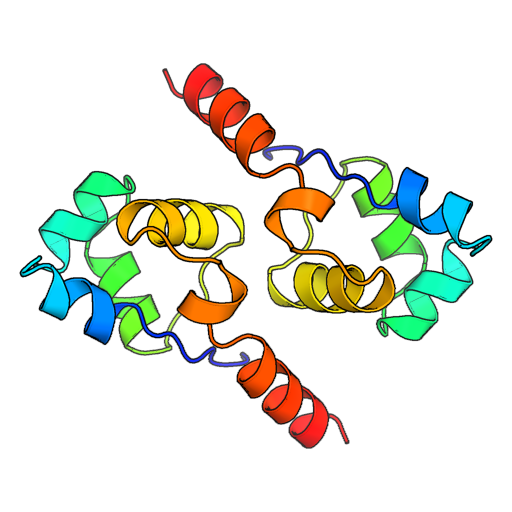
ATOM 814 N N . GLN B 1 22 ? -2.803 20.844 6.734 1 98.75 22 GLN B N 1
ATOM 815 C CA . GLN B 1 22 ? -1.977 21.094 5.562 1 98.75 22 GLN B CA 1
ATOM 816 C C . GLN B 1 22 ? -1.678 19.812 4.801 1 98.75 22 GLN B C 1
ATOM 818 O O . GLN B 1 22 ? -1.768 19.766 3.574 1 98.75 22 GLN B O 1
ATOM 823 N N . LEU B 1 23 ? -1.279 18.797 5.504 1 98.81 23 LEU B N 1
ATOM 824 C CA . LEU B 1 23 ? -1.037 17.5 4.875 1 98.81 23 LEU B CA 1
ATOM 825 C C . LEU B 1 23 ? -2.309 16.969 4.223 1 98.81 23 LEU B C 1
ATOM 827 O O . LEU B 1 23 ? -2.275 16.469 3.094 1 98.81 23 LEU B O 1
ATOM 831 N N . ALA B 1 24 ? -3.391 17.016 4.945 1 98.75 24 ALA B N 1
ATOM 832 C CA . ALA B 1 24 ? -4.68 16.547 4.449 1 98.75 24 ALA B CA 1
ATOM 833 C C . ALA B 1 24 ? -5.039 17.219 3.129 1 98.75 24 ALA B C 1
ATOM 835 O O . ALA B 1 24 ? -5.488 16.547 2.189 1 98.75 24 ALA B O 1
ATOM 836 N N . ASP B 1 25 ? -4.805 18.5 3.072 1 98.38 25 ASP B N 1
ATOM 837 C CA . ASP B 1 25 ? -5.098 19.266 1.869 1 98.38 25 ASP B CA 1
ATOM 838 C C . ASP B 1 25 ? -4.246 18.781 0.692 1 98.38 25 ASP B C 1
ATOM 840 O O . ASP B 1 25 ? -4.734 18.703 -0.437 1 98.38 25 ASP B O 1
ATOM 844 N N . LEU B 1 26 ? -3.068 18.469 0.957 1 97.69 26 LEU B N 1
ATOM 845 C CA . LEU B 1 26 ? -2.137 18.062 -0.089 1 97.69 26 LEU B CA 1
ATOM 846 C C . LEU B 1 26 ? -2.549 16.719 -0.689 1 97.69 26 LEU B C 1
ATOM 848 O O . LEU B 1 26 ? -2.301 16.469 -1.869 1 97.69 26 LEU B O 1
ATOM 852 N N . VAL B 1 27 ? -3.133 15.922 0.133 1 97.62 27 VAL B N 1
ATOM 853 C CA . VAL B 1 27 ? -3.441 14.578 -0.356 1 97.62 27 VAL B CA 1
ATOM 854 C C . VAL B 1 27 ? -4.953 14.422 -0.517 1 97.62 27 VAL B C 1
ATOM 856 O O . VAL B 1 27 ? -5.453 13.305 -0.671 1 97.62 27 VAL B O 1
ATOM 859 N N . HIS B 1 28 ? -5.73 15.445 -0.358 1 96.06 28 HIS B N 1
ATOM 860 C CA . HIS B 1 28 ? -7.145 15.57 -0.692 1 96.06 28 HIS B CA 1
ATOM 861 C C . HIS B 1 28 ? -8 14.695 0.213 1 96.06 28 HIS B C 1
ATOM 863 O O . HIS B 1 28 ? -8.859 13.945 -0.269 1 96.06 28 HIS B O 1
ATOM 869 N N . VAL B 1 29 ? -7.762 14.773 1.419 1 97.69 29 VAL B N 1
ATOM 870 C CA . VAL B 1 29 ? -8.609 14.125 2.416 1 97.69 29 VAL B CA 1
ATOM 871 C C . VAL B 1 29 ? -8.906 15.094 3.553 1 97.69 29 VAL B C 1
ATOM 873 O O . VAL B 1 29 ? -8.438 16.234 3.539 1 97.69 29 VAL B O 1
ATOM 876 N N . SER B 1 30 ? -9.719 14.586 4.43 1 98.19 30 SER B N 1
ATOM 877 C CA . SER B 1 30 ? -10.008 15.398 5.605 1 98.19 30 SER B CA 1
ATOM 878 C C . SER B 1 30 ? -8.891 15.305 6.633 1 98.19 30 SER B C 1
ATOM 880 O O . SER B 1 30 ? -8.188 14.289 6.703 1 98.19 30 SER B O 1
ATOM 882 N N . SER B 1 31 ? -8.719 16.375 7.402 1 98.31 31 SER B N 1
ATOM 883 C CA . SER B 1 31 ? -7.75 16.344 8.492 1 98.31 31 SER B CA 1
ATOM 884 C C . SER B 1 31 ? -8.023 15.188 9.445 1 98.31 31 SER B C 1
ATOM 886 O O . SER B 1 31 ? -7.094 14.594 9.992 1 98.31 31 SER B O 1
ATOM 888 N N . ARG B 1 32 ? -9.242 14.867 9.578 1 98.44 32 ARG B N 1
ATOM 889 C CA . ARG B 1 32 ? -9.625 13.758 10.453 1 98.44 32 ARG B CA 1
ATOM 890 C C . ARG B 1 32 ? -9.008 12.445 9.977 1 98.44 32 ARG B C 1
ATOM 892 O O . ARG B 1 32 ? -8.602 11.617 10.789 1 98.44 32 ARG B O 1
ATOM 899 N N . THR B 1 33 ? -8.969 12.242 8.742 1 97.94 33 THR B N 1
ATOM 900 C CA . THR B 1 33 ? -8.367 11.047 8.172 1 97.94 33 THR B CA 1
ATOM 901 C C . THR B 1 33 ? -6.895 10.938 8.562 1 97.94 33 THR B C 1
ATOM 903 O O . THR B 1 33 ? -6.441 9.875 9 1 97.94 33 THR B O 1
ATOM 906 N N . ILE B 1 34 ? -6.168 12.039 8.453 1 98.5 34 ILE B N 1
ATOM 907 C CA . ILE B 1 34 ? -4.758 12.078 8.828 1 98.5 34 ILE B CA 1
ATOM 908 C C . ILE B 1 34 ? -4.613 11.797 10.32 1 98.5 34 ILE B C 1
ATOM 910 O O . ILE B 1 34 ? -3.773 10.992 10.727 1 98.5 34 ILE B O 1
ATOM 914 N N . ILE B 1 35 ? -5.469 12.422 11.086 1 98.19 35 ILE B N 1
ATOM 915 C CA . ILE B 1 35 ? -5.445 12.25 12.531 1 98.19 35 ILE B CA 1
ATOM 916 C C . ILE B 1 35 ? -5.672 10.781 12.883 1 98.19 35 ILE B C 1
ATOM 918 O O . ILE B 1 35 ? -4.914 10.203 13.664 1 98.19 35 ILE B O 1
ATOM 922 N N . SER B 1 36 ? -6.664 10.211 12.312 1 97.44 36 SER B N 1
ATOM 923 C CA . SER B 1 36 ? -7.02 8.828 12.594 1 97.44 36 SER B CA 1
ATOM 924 C C . SER B 1 36 ? -5.887 7.875 12.219 1 97.44 36 SER B C 1
ATOM 926 O O . SER B 1 36 ? -5.637 6.895 12.93 1 97.44 36 SER B O 1
ATOM 928 N N . ILE B 1 37 ? -5.211 8.094 11.188 1 97.31 37 ILE B N 1
ATOM 929 C CA . ILE B 1 37 ? -4.098 7.262 10.75 1 97.31 37 ILE B CA 1
ATOM 930 C C . ILE B 1 37 ? -2.92 7.418 11.703 1 97.31 37 ILE B C 1
ATOM 932 O O . ILE B 1 37 ? -2.307 6.43 12.109 1 97.31 37 ILE B O 1
ATOM 936 N N . GLU B 1 38 ? -2.662 8.656 12.117 1 97.69 38 GLU B N 1
ATOM 937 C CA . GLU B 1 38 ? -1.55 8.93 13.023 1 97.69 38 GLU B CA 1
ATOM 938 C C . GLU B 1 38 ? -1.785 8.305 14.391 1 97.69 38 GLU B C 1
ATOM 940 O O . GLU B 1 38 ? -0.833 7.953 15.086 1 97.69 38 GLU B O 1
ATOM 945 N N . LYS B 1 39 ? -3.002 8.141 14.68 1 96.19 39 LYS B N 1
ATOM 946 C CA . LYS B 1 39 ? -3.369 7.555 15.969 1 96.19 39 LYS B CA 1
ATOM 947 C C . LYS B 1 39 ? -3.566 6.043 15.852 1 96.19 39 LYS B C 1
ATOM 949 O O . LYS B 1 39 ? -4.023 5.398 16.797 1 96.19 39 LYS B O 1
ATOM 954 N N . GLU B 1 40 ? -3.365 5.48 14.727 1 94.25 40 GLU B N 1
ATOM 955 C CA . GLU B 1 40 ? -3.482 4.051 14.461 1 94.25 40 GLU B CA 1
ATOM 956 C C . GLU B 1 40 ? -4.918 3.57 14.641 1 94.25 40 GLU B C 1
ATOM 958 O O . GLU B 1 40 ? -5.152 2.445 15.094 1 94.25 40 GLU B O 1
ATOM 963 N N . GLN B 1 41 ? -5.789 4.453 14.297 1 93.81 41 GLN B N 1
ATOM 964 C CA . GLN B 1 41 ? -7.207 4.117 14.375 1 93.81 41 GLN B CA 1
ATOM 965 C C . GLN B 1 41 ? -7.742 3.656 13.023 1 93.81 41 GLN B C 1
ATOM 967 O O . GLN B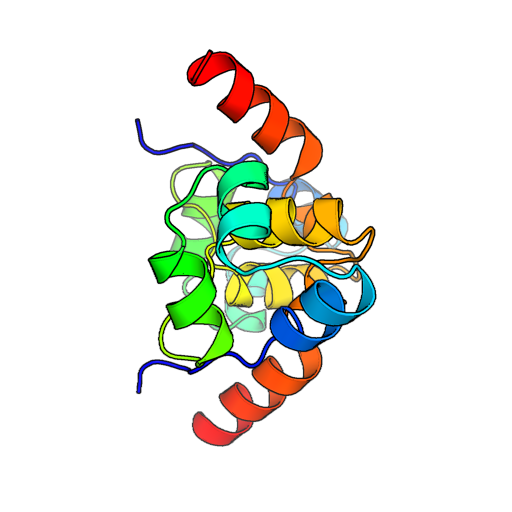 1 41 ? -8.781 3.004 12.945 1 93.81 41 GLN B O 1
ATOM 972 N N . TYR B 1 42 ? -7.02 4.027 11.984 1 92.06 42 TYR B N 1
ATOM 973 C CA . TYR B 1 42 ? -7.34 3.682 10.602 1 92.06 42 TYR B CA 1
ATOM 974 C C . TYR B 1 42 ? -6.074 3.365 9.812 1 92.06 42 TYR B C 1
ATOM 976 O O . TYR B 1 42 ? -5.051 4.031 9.969 1 92.06 42 TYR B O 1
ATOM 984 N N . ASN B 1 43 ? -6.23 2.357 9.062 1 94.06 43 ASN B N 1
ATOM 985 C CA . ASN B 1 43 ? -5.129 2.072 8.148 1 94.06 43 ASN B CA 1
ATOM 986 C C . ASN B 1 43 ? -5.309 2.783 6.809 1 94.06 43 ASN B C 1
ATOM 988 O O . ASN B 1 43 ? -6.402 2.789 6.246 1 94.06 43 ASN B O 1
ATOM 992 N N . PRO B 1 44 ? -4.262 3.357 6.371 1 96.31 44 PRO B N 1
ATOM 993 C CA . PRO B 1 44 ? -4.418 3.975 5.051 1 96.31 44 PRO B CA 1
ATOM 994 C C . PRO B 1 44 ? -4.625 2.947 3.939 1 96.31 44 PRO B C 1
ATOM 996 O O . PRO B 1 44 ? -4.109 1.828 4.023 1 96.31 44 PRO B O 1
ATOM 999 N N . SER B 1 45 ? -5.402 3.4 2.979 1 93.62 45 SER B N 1
ATOM 1000 C CA . SER B 1 45 ? -5.445 2.613 1.75 1 93.62 45 SER B CA 1
ATOM 1001 C C . SER B 1 45 ? -4.105 2.654 1.02 1 93.62 45 SER B C 1
ATOM 1003 O O . SER B 1 45 ? -3.24 3.467 1.346 1 93.62 45 SER B O 1
ATOM 1005 N N . LEU B 1 46 ? -3.99 1.801 0.082 1 95.88 46 LEU B N 1
ATOM 1006 C CA . LEU B 1 46 ? -2.775 1.746 -0.725 1 95.88 46 LEU B CA 1
ATOM 1007 C C . LEU B 1 46 ? -2.529 3.076 -1.431 1 95.88 46 LEU B C 1
ATOM 1009 O O . LEU B 1 46 ? -1.417 3.604 -1.397 1 95.88 46 LEU B O 1
ATOM 1013 N N . MET B 1 47 ? -3.533 3.639 -2.004 1 95.62 47 MET B N 1
ATOM 1014 C CA . MET B 1 47 ? -3.377 4.867 -2.779 1 95.62 47 MET B CA 1
ATOM 1015 C C . MET B 1 47 ? -3.1 6.055 -1.866 1 95.62 47 MET B C 1
ATOM 1017 O O . MET B 1 47 ? -2.285 6.918 -2.193 1 95.62 47 MET B O 1
ATOM 1021 N N . LEU B 1 48 ? -3.799 6.098 -0.767 1 96.62 48 LEU B N 1
ATOM 1022 C CA . LEU B 1 48 ? -3.551 7.195 0.162 1 96.62 48 LEU B CA 1
ATOM 1023 C C . LEU B 1 48 ? -2.127 7.133 0.707 1 96.62 48 LEU B C 1
ATOM 1025 O O . LEU B 1 48 ? -1.441 8.156 0.78 1 96.62 48 LEU B O 1
ATOM 1029 N N . ALA B 1 49 ? -1.729 5.941 1.049 1 97.94 49 ALA B N 1
ATOM 1030 C CA . ALA B 1 49 ? -0.354 5.75 1.506 1 97.94 49 ALA B CA 1
ATOM 1031 C C . ALA B 1 49 ? 0.644 6.227 0.454 1 97.94 49 ALA B C 1
ATOM 1033 O O . ALA B 1 49 ? 1.645 6.867 0.785 1 97.94 49 ALA B O 1
ATOM 1034 N N . TYR B 1 50 ? 0.329 5.961 -0.703 1 98.06 50 TYR B N 1
ATOM 1035 C CA . TYR B 1 50 ? 1.217 6.363 -1.789 1 98.06 50 TYR B CA 1
ATOM 1036 C C . TYR B 1 50 ? 1.266 7.879 -1.921 1 98.06 50 TYR B C 1
ATOM 1038 O O . TYR B 1 50 ? 2.346 8.461 -2.049 1 98.06 50 TYR B O 1
ATOM 1046 N N . ARG B 1 51 ? 0.168 8.516 -1.904 1 98 51 ARG B N 1
ATOM 1047 C CA . ARG B 1 51 ? 0.112 9.977 -2.006 1 98 51 ARG B CA 1
ATOM 1048 C C . ARG B 1 51 ? 0.9 10.633 -0.877 1 98 51 ARG B C 1
ATOM 1050 O O . ARG B 1 51 ? 1.642 11.586 -1.107 1 98 51 ARG B O 1
ATOM 1057 N N . ILE B 1 52 ? 0.721 10.078 0.311 1 98.56 52 ILE B N 1
ATOM 1058 C CA . ILE B 1 52 ? 1.424 10.641 1.458 1 98.56 52 ILE B CA 1
ATOM 1059 C C . ILE B 1 52 ? 2.924 10.398 1.313 1 98.56 52 ILE B C 1
ATOM 1061 O O . ILE B 1 52 ? 3.732 11.289 1.595 1 98.56 52 ILE B O 1
ATOM 1065 N N . ALA B 1 53 ? 3.289 9.25 0.9 1 98.5 53 ALA B N 1
ATOM 1066 C CA . ALA B 1 53 ? 4.699 8.922 0.689 1 98.5 53 ALA B CA 1
ATOM 1067 C C . ALA B 1 53 ? 5.348 9.898 -0.284 1 98.5 53 ALA B C 1
ATOM 1069 O O . ALA B 1 53 ? 6.492 10.312 -0.088 1 98.5 53 ALA B O 1
ATOM 1070 N N . GLU B 1 54 ? 4.676 10.266 -1.278 1 97.75 54 GLU B N 1
ATOM 1071 C CA . GLU B 1 54 ? 5.188 11.211 -2.264 1 97.75 54 GLU B CA 1
ATOM 1072 C C . GLU B 1 54 ? 5.438 12.578 -1.639 1 97.75 54 GLU B C 1
ATOM 1074 O O . GLU B 1 54 ? 6.438 13.234 -1.944 1 97.75 54 GLU B O 1
ATOM 1079 N N . VAL B 1 55 ? 4.516 12.961 -0.834 1 98.25 55 VAL B N 1
ATOM 1080 C CA . VAL B 1 55 ? 4.645 14.25 -0.171 1 98.25 55 VAL B CA 1
ATOM 1081 C C . VAL B 1 55 ? 5.957 14.305 0.612 1 98.25 55 VAL B C 1
ATOM 1083 O O . VAL B 1 55 ? 6.629 15.336 0.645 1 98.25 55 VAL B O 1
ATOM 1086 N N . PHE B 1 56 ? 6.312 13.172 1.18 1 98.31 56 PHE B N 1
ATOM 1087 C CA . PHE B 1 56 ? 7.477 13.133 2.057 1 98.31 56 PHE B CA 1
ATOM 1088 C C . PHE B 1 56 ? 8.688 12.555 1.33 1 98.31 56 PHE B C 1
ATOM 1090 O O . PHE B 1 56 ? 9.742 12.344 1.936 1 98.31 56 PHE B O 1
ATOM 1097 N N . ASP B 1 57 ? 8.586 12.273 0.057 1 97.31 57 ASP B N 1
ATOM 1098 C CA . ASP B 1 57 ? 9.656 11.727 -0.773 1 97.31 57 ASP B CA 1
ATOM 1099 C C . ASP B 1 57 ? 10.211 10.438 -0.168 1 97.31 57 ASP B C 1
ATOM 1101 O O . ASP B 1 57 ? 11.422 10.32 0.041 1 97.31 57 ASP B O 1
ATOM 1105 N N . THR B 1 58 ? 9.398 9.5 0.16 1 97.19 58 THR B N 1
ATOM 1106 C CA . THR B 1 58 ? 9.75 8.211 0.755 1 97.19 58 TH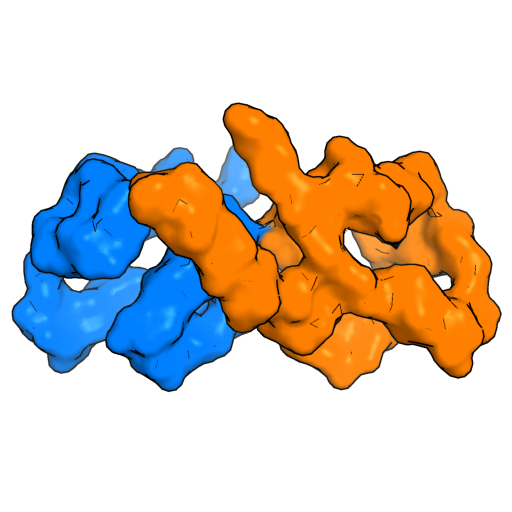R B CA 1
ATOM 1107 C C . THR B 1 58 ? 8.93 7.086 0.141 1 97.19 58 THR B C 1
ATOM 1109 O O . THR B 1 58 ? 8.164 7.309 -0.804 1 97.19 58 THR B O 1
ATOM 1112 N N . THR B 1 59 ? 9.172 5.867 0.568 1 96.56 59 THR B N 1
ATOM 1113 C CA . THR B 1 59 ? 8.422 4.715 0.081 1 96.56 59 THR B CA 1
ATOM 1114 C C . THR B 1 59 ? 7.285 4.363 1.042 1 96.56 59 THR B C 1
ATOM 1116 O O . THR B 1 59 ? 7.305 4.77 2.205 1 96.56 59 THR B O 1
ATOM 1119 N N . ILE B 1 60 ? 6.301 3.656 0.525 1 97.62 60 ILE B N 1
ATOM 1120 C CA . ILE B 1 60 ? 5.219 3.176 1.381 1 97.62 60 ILE B CA 1
ATOM 1121 C C . ILE B 1 60 ? 5.793 2.311 2.5 1 97.62 60 ILE B C 1
ATOM 1123 O O . ILE B 1 60 ? 5.336 2.375 3.643 1 97.62 60 ILE B O 1
ATOM 1127 N N . GLU B 1 61 ? 6.75 1.506 2.148 1 96.75 61 GLU B N 1
ATOM 1128 C CA . GLU B 1 61 ? 7.371 0.594 3.105 1 96.75 61 GLU B CA 1
ATOM 1129 C C . GLU B 1 61 ? 7.926 1.35 4.309 1 96.75 61 GLU B C 1
ATOM 1131 O O . GLU B 1 61 ? 7.719 0.941 5.453 1 96.75 61 GLU B O 1
ATOM 1136 N N . GLU B 1 62 ? 8.602 2.41 4.055 1 96.38 62 GLU B N 1
ATOM 1137 C CA . GLU B 1 62 ? 9.188 3.232 5.109 1 96.38 62 GLU B CA 1
ATOM 1138 C C . GLU B 1 62 ? 8.117 4.012 5.859 1 96.38 62 GLU B C 1
ATOM 1140 O O . GLU B 1 62 ? 8.117 4.047 7.094 1 96.38 62 GLU B O 1
ATOM 1145 N N . LEU B 1 63 ? 7.195 4.594 5.168 1 98 63 LEU B N 1
ATOM 1146 C CA . LEU B 1 63 ? 6.141 5.426 5.738 1 98 63 LEU B CA 1
ATOM 1147 C C . LEU B 1 63 ? 5.25 4.609 6.672 1 98 63 LEU B C 1
ATOM 1149 O O . LEU B 1 63 ? 4.859 5.086 7.738 1 98 63 LEU B O 1
ATOM 1153 N N . CYS B 1 64 ? 5.008 3.352 6.25 1 97.88 64 CYS B N 1
ATOM 1154 C CA . CYS B 1 64 ? 4.031 2.535 6.965 1 97.88 64 CYS B CA 1
ATOM 1155 C C . CYS B 1 64 ? 4.719 1.415 7.738 1 97.88 64 CYS B C 1
ATOM 1157 O O . CYS B 1 64 ? 4.07 0.453 8.156 1 97.88 64 CYS B O 1
ATOM 1159 N N . CYS B 1 65 ? 5.926 1.498 7.848 1 96.94 65 CYS B N 1
ATOM 1160 C CA . CYS B 1 65 ? 6.656 0.51 8.633 1 96.94 65 CYS B CA 1
ATOM 1161 C C . CYS B 1 65 ? 6.184 -0.902 8.312 1 96.94 65 CYS B C 1
ATOM 1163 O O . CYS B 1 65 ? 5.828 -1.666 9.211 1 96.94 65 CYS B O 1
ATOM 1165 N N . LEU B 1 66 ? 6.199 -1.268 7.113 1 96.69 66 LEU B N 1
ATOM 1166 C CA . LEU B 1 66 ? 5.512 -2.479 6.676 1 96.69 66 LEU B CA 1
ATOM 1167 C C . LEU B 1 66 ? 6.227 -3.725 7.188 1 96.69 66 LEU B C 1
ATOM 1169 O O . LEU B 1 66 ? 5.586 -4.723 7.512 1 96.69 66 LEU B O 1
ATOM 1173 N N . LYS B 1 67 ? 7.516 -3.666 7.27 1 95.69 67 LYS B N 1
ATOM 1174 C CA . LYS B 1 67 ? 8.266 -4.805 7.797 1 95.69 67 LYS B CA 1
ATOM 1175 C C . LYS B 1 67 ? 7.859 -5.109 9.234 1 95.69 67 LYS B C 1
ATOM 1177 O O . LYS B 1 67 ? 7.562 -6.258 9.578 1 95.69 67 LYS B O 1
ATOM 1182 N N . GLU B 1 68 ? 7.895 -4.129 10.016 1 95.19 68 GLU B N 1
ATOM 1183 C CA . GLU B 1 68 ? 7.531 -4.273 11.422 1 95.19 68 GLU B CA 1
ATOM 1184 C C . GLU B 1 68 ? 6.074 -4.703 11.578 1 95.19 68 GLU B C 1
ATOM 1186 O O . GLU B 1 68 ? 5.758 -5.566 12.398 1 95.19 68 GLU B O 1
ATOM 1191 N N . ASN B 1 69 ? 5.203 -4.086 10.852 1 94.88 69 ASN B N 1
ATOM 1192 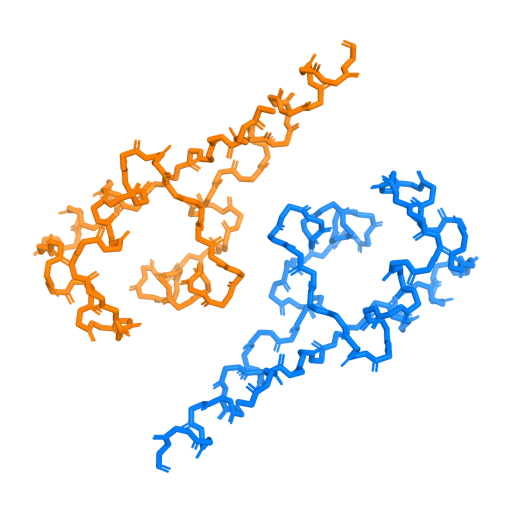C CA . ASN B 1 69 ? 3.785 -4.422 10.938 1 94.88 69 ASN B CA 1
ATOM 1193 C C . ASN B 1 69 ? 3.523 -5.859 10.492 1 94.88 69 ASN B C 1
ATOM 1195 O O . ASN B 1 69 ? 2.65 -6.535 11.047 1 94.88 69 ASN B O 1
ATOM 1199 N N . LYS B 1 70 ? 4.219 -6.254 9.484 1 93.75 70 LYS B N 1
ATOM 1200 C CA . LYS B 1 70 ? 4.082 -7.637 9.039 1 93.75 70 LYS B CA 1
ATOM 1201 C C . LYS B 1 70 ? 4.488 -8.609 10.141 1 93.75 70 LYS B C 1
ATOM 1203 O O . LYS B 1 70 ? 3.807 -9.609 10.375 1 93.75 70 LYS B O 1
ATOM 1208 N N . GLU B 1 71 ? 5.598 -8.398 10.773 1 93.75 71 GLU B N 1
ATOM 1209 C CA . GLU B 1 71 ? 6.078 -9.25 11.852 1 93.75 71 GLU B CA 1
ATOM 1210 C C . GLU B 1 71 ? 5.07 -9.32 12.992 1 93.75 71 GLU B C 1
ATOM 1212 O O . GLU B 1 71 ? 4.84 -10.391 13.57 1 93.75 71 GLU B O 1
ATOM 1217 N N . LEU B 1 72 ? 4.559 -8.219 13.305 1 90.94 72 LEU B N 1
ATOM 1218 C CA . LEU B 1 72 ? 3.551 -8.156 14.359 1 90.94 72 LEU B CA 1
ATOM 1219 C C . LEU B 1 72 ? 2.32 -8.969 13.977 1 90.94 72 LEU B C 1
ATOM 1221 O O . LEU B 1 72 ? 1.776 -9.703 14.812 1 90.94 72 LEU B O 1
ATOM 1225 N N . GLU B 1 73 ? 1.898 -8.797 12.781 1 89.38 73 GLU B N 1
ATOM 1226 C CA . GLU B 1 73 ? 0.743 -9.547 12.305 1 89.38 73 GLU B CA 1
ATOM 1227 C C . GLU B 1 73 ? 1.025 -11.047 12.297 1 89.38 73 GLU B C 1
ATOM 1229 O O . GLU B 1 73 ? 0.168 -11.852 12.68 1 89.38 73 GLU B O 1
ATOM 1234 N N . ASP B 1 74 ? 2.178 -11.43 11.875 1 90.69 74 ASP B N 1
ATOM 1235 C CA . ASP B 1 74 ? 2.545 -12.836 11.797 1 90.69 74 ASP B CA 1
ATOM 1236 C C . ASP B 1 74 ? 2.629 -13.461 13.195 1 90.69 74 ASP B C 1
ATOM 1238 O O . ASP B 1 74 ? 2.309 -14.633 13.375 1 90.69 74 ASP B O 1
ATOM 1242 N N . GLN B 1 75 ? 3.068 -12.695 14.086 1 89.75 75 GLN B N 1
ATOM 1243 C CA . GLN B 1 75 ? 3.139 -13.164 15.469 1 89.75 75 GLN B CA 1
ATOM 1244 C C . GLN B 1 75 ? 1.742 -13.375 16.047 1 89.75 75 GLN B C 1
ATOM 1246 O O . GLN B 1 75 ? 1.505 -14.336 16.781 1 89.75 75 GLN B O 1
ATOM 1251 N N . LYS B 1 76 ? 0.877 -12.531 15.703 1 86.19 76 LYS B N 1
ATOM 1252 C CA . LYS B 1 76 ? -0.496 -12.625 16.188 1 86.19 76 LYS B CA 1
ATOM 1253 C C . LYS B 1 76 ? -1.225 -13.812 15.57 1 86.19 76 LYS B C 1
ATOM 1255 O O . LYS B 1 76 ? -2.082 -14.422 16.203 1 86.19 76 LYS B O 1
ATOM 1260 N N . ASN B 1 77 ? -0.855 -14.188 14.336 1 79.12 77 ASN B N 1
ATOM 1261 C CA . ASN B 1 77 ? -1.527 -15.258 13.617 1 79.12 77 ASN B CA 1
ATOM 1262 C C . ASN B 1 77 ? -0.852 -16.609 13.859 1 79.12 77 ASN B C 1
ATOM 1264 O O . ASN B 1 77 ? -1.37 -17.656 13.453 1 79.12 77 ASN B O 1
ATOM 1268 N N . ALA B 1 78 ? 0.294 -16.562 14.453 1 75.19 78 ALA B N 1
ATOM 1269 C CA . ALA B 1 78 ? 0.941 -17.797 14.875 1 75.19 78 ALA B CA 1
ATOM 1270 C C . ALA B 1 78 ? 0.281 -18.359 16.125 1 75.19 78 ALA B C 1
ATOM 1272 O O . ALA B 1 78 ? -0.24 -17.609 16.953 1 75.19 78 ALA B O 1
#

Organism: NCBI:txid445974

Nearest PDB structures (foldseek):
  2xj3-assembly1_B  TM=9.412E-01  e=5.923E-05  Enterococcus faecalis
  1utx-assembly1_B  TM=9.453E-01  e=8.078E-05  Enterococcus faecalis
  1y7y-assembly1_A  TM=9.154E-01  e=3.810E-04  Aeromonas hydrophila
  1y7y-assembly1_B  TM=9.254E-01  e=5.197E-04  Aeromonas hydrophila
  3f51-assembly1_A  TM=7.791E-01  e=2.165E-03  Corynebacterium glutamicum

Solvent-accessible surface area (backbone atoms only — not comparable to full-atom values): 8765 Å² total; per-residue (Å²): 128,85,77,64,41,60,60,42,56,59,63,54,35,51,76,70,70,46,52,58,55,57,52,14,58,75,63,72,49,53,39,64,58,47,51,34,31,65,67,37,73,38,68,69,51,50,65,57,38,45,48,52,15,56,76,68,72,54,47,53,55,66,40,38,36,42,69,62,46,48,52,54,51,51,56,69,75,98,126,85,75,64,42,59,60,41,56,57,62,54,35,51,75,69,70,46,51,58,54,57,52,14,59,74,64,71,51,53,38,64,57,49,52,33,31,67,67,37,73,39,66,68,50,49,64,56,37,46,50,52,16,56,76,69,71,54,46,52,55,66,40,38,35,41,70,62,46,48,53,53,50,51,58,69,74,97

InterPro domains:
  IPR001387 Cro/C1-type, helix-turn-helix domain [PF01381] (9-63)
  IPR001387 Cro/C1-type, helix-turn-helix domain [PS50943] (9-63)
  IPR001387 Cro/C1-type, helix-turn-helix domain [SM00530] (8-63)
  IPR001387 Cro/C1-type, helix-turn-helix domain [cd00093] (8-63)
  IPR010982 Lambda repressor-like, DNA-binding domain superfamily [G3DSA:1.10.260.40] (5-69)
  IPR010982 Lambda repressor-like, DNA-binding domain superfamily [SSF47413] (3-69)

Secondary structure (DSSP, 8-state):
---PPP--HHHHHHHTT--HHHHHHHTTS-HHHHHHHHTTSSPPPHHHHHHHHHHTT--HHHHTTHHHHHHHHHHHH-/--------HHHHHHHTT--HHHHHHHTTS-HHHHHHHHTTSSPPPHHHHHHHHHHTT--HHHHTTHHHHHHHHHHHH-

pLDDT: mean 94.08, std 9.85, range [40.47, 98.81]

Foldseek 3Di:
DPQQFAFCLVVLCVVVPHDLCRLCVQLVHHSVVSVCNNVSNDDDDPVSLVSSCVVSVHDSCRGGVVVVSVVVVVVVVD/DPQQFAFCLVVLCVVVPH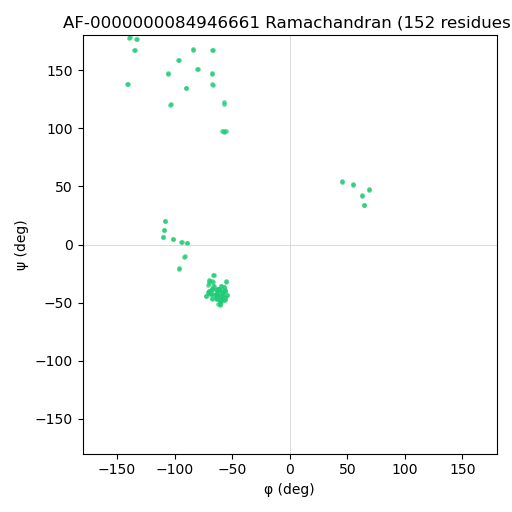DLCRLCVQLVHHSVVSVCNNVSNDDDDPVSLVSSCVVSVHDSCRGGVVVVSVVVVVVVVD

Radius of gyration: 15.94 Å; Cα contacts (8 Å, |Δi|>4): 179; chains: 2; bounding box: 28×43×31 Å